Protein AF-A0A6J5CCG8-F1 (afdb_monomer_lite)

Sequence (103 aa):
MIWAFVLINAIGVLAMYRPGDFGENFLSFAAFMGGAMSATLVVFAIIFYRVTRKMMGFVRLAEAIFSTYGWSDVENINLRKTSREHRGSNMLSNYGRYYFRYR

Radius of gyration: 23.55 Å; chains: 1; bounding box: 48×28×56 Å

pLDDT: mean 84.37, std 8.48, range [60.47, 96.44]

Foldseek 3Di:
DVVVLVVVLVVCLVVPDDCPPDDNDSVRSSVVSVVVSVVVVVVVVVVVVVVVVVCVVVLVVQLVVVVVVVDPPSVPDQQLVQQVVVVPPPPDPCTSPPD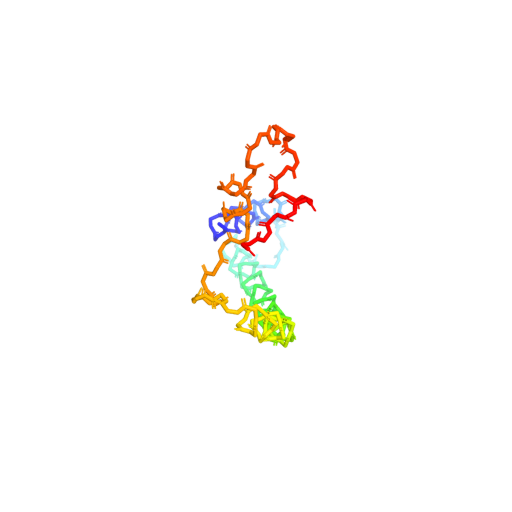TDDD

Structure (mmCIF, N/CA/C/O backbone):
data_AF-A0A6J5CCG8-F1
#
_entry.id   AF-A0A6J5CCG8-F1
#
loop_
_atom_site.group_PDB
_atom_site.id
_atom_site.type_symbol
_atom_site.label_atom_id
_atom_site.label_alt_id
_atom_site.label_comp_id
_atom_site.label_asym_id
_atom_site.label_entity_id
_atom_site.label_seq_id
_atom_site.pdbx_PDB_ins_code
_atom_site.Cartn_x
_atom_site.Cartn_y
_atom_site.Cartn_z
_atom_site.occupancy
_atom_site.B_iso_or_equiv
_atom_site.auth_seq_id
_atom_site.auth_comp_id
_atom_site.auth_asym_id
_atom_site.auth_atom_id
_atom_site.pdbx_PDB_model_num
ATOM 1 N N . MET A 1 1 ? -5.999 2.856 -8.224 1.00 71.50 1 MET A N 1
ATOM 2 C CA . MET A 1 1 ? -4.565 2.687 -7.887 1.00 71.50 1 MET A CA 1
ATOM 3 C C . MET A 1 1 ? -3.757 2.119 -9.049 1.00 71.50 1 MET A C 1
ATOM 5 O O . MET A 1 1 ? -2.834 2.794 -9.472 1.00 71.50 1 MET A O 1
ATOM 9 N N . ILE A 1 2 ? -4.121 0.959 -9.615 1.00 79.12 2 ILE A N 1
ATOM 10 C CA . ILE A 1 2 ? -3.387 0.349 -10.748 1.00 79.12 2 ILE A CA 1
ATOM 11 C C . ILE A 1 2 ? -3.299 1.297 -11.956 1.00 79.12 2 ILE A C 1
ATOM 13 O O . ILE A 1 2 ? -2.212 1.540 -12.460 1.00 79.12 2 ILE A O 1
ATOM 17 N N . TRP A 1 3 ? -4.406 1.935 -12.346 1.00 81.62 3 TRP A N 1
ATOM 18 C CA . TRP A 1 3 ? -4.413 2.920 -13.439 1.00 81.62 3 TRP A CA 1
ATOM 19 C C . TRP A 1 3 ? -3.491 4.123 -13.208 1.00 81.62 3 TRP A C 1
ATOM 21 O O . TRP A 1 3 ? -2.837 4.583 -14.136 1.00 81.62 3 TRP A O 1
ATOM 31 N N . ALA A 1 4 ? -3.392 4.601 -11.963 1.00 84.50 4 ALA A N 1
ATOM 32 C CA . ALA A 1 4 ? -2.484 5.691 -11.613 1.00 84.50 4 ALA A CA 1
ATOM 33 C C . ALA A 1 4 ? -1.019 5.247 -11.713 1.00 84.50 4 ALA A C 1
ATOM 35 O O . ALA A 1 4 ? -0.187 5.993 -12.214 1.00 84.50 4 ALA A O 1
ATOM 36 N N . PHE A 1 5 ? -0.715 4.014 -11.294 1.00 83.25 5 PHE A N 1
ATOM 37 C CA . PHE A 1 5 ? 0.614 3.437 -11.462 1.00 83.25 5 PHE A CA 1
ATOM 38 C C . PHE A 1 5 ? 1.000 3.335 -12.940 1.00 83.25 5 PHE A C 1
ATOM 40 O O . PHE A 1 5 ? 2.083 3.784 -13.298 1.00 83.25 5 PHE A O 1
ATOM 47 N N . VAL A 1 6 ? 0.112 2.817 -13.798 1.00 84.88 6 VAL A N 1
ATOM 48 C CA . VAL A 1 6 ? 0.363 2.710 -15.247 1.00 84.88 6 VAL A CA 1
ATOM 49 C C . VAL A 1 6 ? 0.581 4.087 -15.875 1.00 84.88 6 VAL A C 1
ATOM 51 O O . VAL A 1 6 ? 1.521 4.256 -16.645 1.00 84.88 6 VAL A O 1
ATOM 54 N N . LEU A 1 7 ? -0.230 5.085 -15.509 1.00 89.50 7 LEU A N 1
ATOM 55 C CA . LEU A 1 7 ? -0.067 6.460 -15.988 1.00 89.50 7 LEU A CA 1
ATOM 56 C C . LEU A 1 7 ? 1.274 7.070 -15.570 1.00 89.50 7 LEU A C 1
ATOM 58 O O . LEU A 1 7 ? 1.970 7.629 -16.410 1.00 89.50 7 LEU A O 1
ATOM 62 N N . ILE A 1 8 ? 1.661 6.935 -14.299 1.00 87.44 8 ILE A N 1
ATOM 63 C CA . ILE A 1 8 ? 2.955 7.431 -13.804 1.00 87.44 8 ILE A CA 1
ATOM 64 C C . ILE A 1 8 ? 4.110 6.731 -14.526 1.00 87.44 8 ILE A C 1
ATOM 66 O O . ILE A 1 8 ? 5.083 7.384 -14.890 1.00 87.44 8 ILE A O 1
ATOM 70 N N . ASN A 1 9 ? 3.987 5.426 -14.773 1.00 85.31 9 ASN A N 1
ATOM 71 C CA . ASN A 1 9 ? 4.958 4.646 -15.539 1.00 85.31 9 ASN A CA 1
ATOM 72 C C . ASN A 1 9 ? 5.104 5.182 -16.966 1.00 85.31 9 ASN A C 1
ATOM 74 O O . ASN A 1 9 ? 6.208 5.490 -17.401 1.00 85.31 9 ASN A O 1
ATOM 78 N N . ALA A 1 10 ? 3.982 5.364 -17.665 1.00 87.00 10 ALA A N 1
ATOM 79 C CA . ALA A 1 10 ? 3.960 5.871 -19.031 1.00 87.00 10 ALA A CA 1
ATOM 80 C C . ALA A 1 10 ? 4.559 7.282 -19.125 1.00 87.00 10 ALA A C 1
ATOM 82 O O . ALA A 1 10 ? 5.380 7.544 -20.000 1.00 87.00 10 ALA A O 1
ATOM 83 N N . ILE A 1 11 ? 4.209 8.171 -18.189 1.00 90.12 11 ILE A N 1
ATOM 84 C CA . ILE A 1 11 ? 4.787 9.519 -18.104 1.00 90.12 11 ILE A CA 1
ATOM 85 C C . ILE A 1 11 ? 6.291 9.441 -17.828 1.00 90.12 11 ILE A C 1
ATOM 87 O O . ILE A 1 11 ? 7.061 10.136 -18.483 1.00 90.12 11 ILE A O 1
ATOM 91 N N . GLY A 1 12 ? 6.721 8.588 -16.895 1.00 85.88 12 GLY A N 1
ATOM 92 C CA . GLY A 1 12 ? 8.132 8.398 -16.564 1.00 85.88 12 GLY A CA 1
ATOM 93 C C . GLY A 1 12 ? 8.953 7.910 -17.758 1.00 85.88 12 GLY A C 1
ATOM 94 O O . GLY A 1 12 ? 10.006 8.472 -18.044 1.00 85.88 12 GLY A O 1
ATOM 95 N N . VAL A 1 13 ? 8.438 6.928 -18.502 1.00 87.19 13 VAL A N 1
ATOM 96 C CA . VAL A 1 13 ? 9.070 6.412 -19.726 1.00 87.19 13 VAL A CA 1
ATOM 97 C C . VAL A 1 13 ? 9.175 7.504 -20.792 1.00 87.19 13 VAL A C 1
ATOM 99 O O . VAL A 1 13 ? 10.244 7.690 -21.365 1.00 87.19 13 VAL A O 1
ATOM 102 N N . LEU A 1 14 ? 8.105 8.267 -21.032 1.00 86.19 14 LEU A N 1
ATOM 103 C CA . LEU A 1 14 ? 8.117 9.350 -22.021 1.00 86.19 14 LEU A CA 1
ATOM 104 C C . LEU A 1 14 ? 9.048 10.505 -21.625 1.00 86.19 14 LEU A C 1
ATOM 106 O O . LEU A 1 14 ? 9.718 11.067 -22.485 1.00 86.19 14 LEU A O 1
ATOM 110 N N . ALA A 1 15 ? 9.107 10.855 -20.338 1.00 85.81 15 ALA A N 1
ATOM 111 C CA . ALA A 1 15 ? 9.932 11.953 -19.839 1.00 85.81 15 ALA A CA 1
ATOM 112 C C . ALA A 1 15 ? 11.431 11.616 -19.794 1.00 85.81 15 ALA A C 1
ATOM 114 O O . ALA A 1 15 ? 12.264 12.516 -19.892 1.00 85.81 15 ALA A O 1
ATOM 115 N N . MET A 1 16 ? 11.778 10.340 -19.606 1.00 82.12 16 MET A N 1
ATOM 116 C CA . MET A 1 16 ? 13.167 9.897 -19.460 1.00 82.12 16 MET A CA 1
ATOM 117 C C . MET A 1 16 ? 13.791 9.377 -20.753 1.00 82.12 16 MET A C 1
ATOM 119 O O . MET A 1 16 ? 15.010 9.277 -20.801 1.00 82.12 16 MET A O 1
ATOM 123 N N . TYR A 1 17 ? 13.001 9.067 -21.785 1.00 82.31 17 TYR A N 1
ATOM 124 C CA . TYR A 1 17 ? 13.528 8.545 -23.043 1.00 82.31 17 TYR A CA 1
ATOM 125 C C . TYR A 1 17 ? 14.454 9.556 -23.734 1.00 82.31 17 TYR A C 1
ATOM 127 O O . TYR A 1 17 ? 14.004 10.618 -24.178 1.00 82.31 17 TYR A O 1
ATOM 135 N N . ARG A 1 18 ? 15.739 9.211 -23.879 1.00 78.50 18 ARG A N 1
ATOM 136 C CA . ARG A 1 18 ? 16.680 9.933 -24.742 1.00 78.50 18 ARG A CA 1
ATOM 137 C C . ARG A 1 18 ? 17.206 9.036 -25.868 1.00 78.50 18 ARG A C 1
ATOM 139 O O . ARG A 1 18 ? 17.434 7.846 -25.648 1.00 78.50 18 ARG A O 1
ATOM 146 N N . PRO A 1 19 ? 17.433 9.579 -27.081 1.00 67.75 19 PRO A N 1
ATOM 147 C CA . PRO A 1 19 ? 18.060 8.819 -28.159 1.00 67.75 19 PRO A CA 1
ATOM 148 C C . PRO A 1 19 ? 19.473 8.386 -27.734 1.00 67.75 19 PRO A C 1
ATOM 150 O O . PRO A 1 19 ? 20.309 9.243 -27.451 1.00 67.75 19 PRO A O 1
ATOM 153 N N . GLY A 1 20 ? 19.724 7.074 -27.669 1.00 67.75 20 GLY A N 1
ATOM 154 C CA . GLY A 1 20 ? 20.995 6.492 -27.208 1.00 67.75 20 GLY A CA 1
ATOM 155 C C . GLY A 1 20 ? 20.995 5.920 -25.780 1.00 67.75 20 GLY A C 1
ATOM 156 O O . GLY A 1 20 ? 22.048 5.483 -25.323 1.00 67.75 20 GLY A O 1
ATOM 157 N N . ASP A 1 21 ? 19.853 5.913 -25.081 1.00 71.25 21 ASP A N 1
ATOM 158 C CA . ASP A 1 21 ? 19.686 5.248 -23.775 1.00 71.25 21 ASP A CA 1
ATOM 159 C C . ASP A 1 21 ? 19.671 3.703 -23.872 1.00 71.25 21 ASP A C 1
ATOM 161 O O . ASP A 1 21 ? 19.894 3.127 -24.935 1.00 71.25 21 ASP A O 1
ATOM 165 N N . PHE A 1 22 ? 19.427 3.014 -22.744 1.00 63.09 22 PHE A N 1
ATOM 166 C CA . PHE A 1 22 ? 19.334 1.550 -22.611 1.00 63.09 22 PHE A CA 1
ATOM 167 C C . PHE A 1 22 ? 18.339 0.903 -23.605 1.00 63.09 22 PHE A C 1
ATOM 169 O O . PHE A 1 22 ? 17.189 0.610 -23.269 1.00 63.09 22 PHE A O 1
ATOM 176 N N . GLY A 1 23 ? 18.804 0.646 -24.829 1.00 60.47 23 GLY A N 1
ATOM 177 C CA . GLY A 1 23 ? 18.079 -0.024 -25.906 1.00 60.47 23 GLY A CA 1
ATOM 178 C C . GLY A 1 23 ? 18.140 0.755 -27.221 1.00 60.47 23 GLY A C 1
ATOM 179 O O . GLY A 1 23 ? 17.955 1.964 -27.249 1.00 60.47 23 GLY A O 1
ATOM 180 N N . GLU A 1 24 ? 18.331 0.048 -28.336 1.00 71.12 24 GLU A N 1
ATOM 181 C CA . GLU A 1 24 ? 18.368 0.664 -29.675 1.00 71.12 24 GLU A CA 1
ATOM 182 C C . GLU A 1 24 ? 17.032 1.315 -30.080 1.00 71.12 24 GLU A C 1
ATOM 184 O O . GLU A 1 24 ? 16.999 2.168 -30.960 1.00 71.12 24 GLU A O 1
ATOM 189 N N . ASN A 1 25 ? 15.927 0.929 -29.428 1.00 81.25 25 ASN A N 1
ATOM 190 C CA . ASN A 1 25 ? 14.572 1.372 -29.743 1.00 81.25 25 ASN A CA 1
ATOM 191 C C . ASN A 1 25 ? 13.766 1.687 -28.473 1.00 81.25 25 ASN A C 1
ATOM 193 O O . ASN A 1 25 ? 13.914 1.021 -27.444 1.00 81.25 25 ASN A O 1
ATOM 197 N N . PHE A 1 26 ? 12.821 2.629 -28.584 1.00 82.94 26 PHE A N 1
ATOM 198 C CA . PHE A 1 26 ? 11.894 3.037 -27.514 1.00 82.94 26 PHE A CA 1
ATOM 199 C C . PHE A 1 26 ? 11.208 1.860 -26.806 1.00 82.94 26 PHE A C 1
ATOM 201 O O . PHE A 1 26 ? 11.035 1.873 -25.591 1.00 82.94 26 PHE A O 1
ATOM 208 N N . LEU A 1 27 ? 10.836 0.822 -27.559 1.00 84.94 27 LEU A N 1
ATOM 209 C CA . LEU A 1 27 ? 10.108 -0.327 -27.024 1.00 84.94 27 LEU A CA 1
ATOM 210 C C . LEU A 1 27 ? 10.955 -1.148 -26.038 1.00 84.94 27 LEU A C 1
ATOM 212 O O . LEU A 1 27 ? 10.438 -1.593 -25.016 1.00 84.94 27 LEU A O 1
ATOM 216 N N . SER A 1 28 ? 12.260 -1.283 -26.294 1.00 84.56 28 SER A N 1
ATOM 217 C CA . SER A 1 28 ? 13.199 -1.957 -25.387 1.00 84.56 28 SER A CA 1
ATOM 218 C C . SER A 1 28 ? 13.398 -1.160 -24.097 1.00 84.56 28 SER A C 1
ATOM 220 O O . SER A 1 28 ? 13.362 -1.730 -23.006 1.00 84.56 28 SER A O 1
ATOM 222 N N . PHE A 1 29 ? 13.516 0.166 -24.213 1.00 85.00 29 PHE A N 1
ATOM 223 C CA . PHE A 1 29 ? 13.601 1.069 -23.065 1.00 85.00 29 PHE A CA 1
ATOM 224 C C . PHE A 1 29 ? 12.326 1.021 -22.205 1.00 85.00 29 PHE A C 1
ATOM 226 O O . PHE A 1 29 ? 12.390 0.852 -20.985 1.00 85.00 29 PHE A O 1
ATOM 233 N N . ALA A 1 30 ? 11.153 1.088 -22.841 1.00 87.12 30 ALA A N 1
ATOM 234 C CA . ALA A 1 30 ? 9.861 0.996 -22.167 1.00 87.12 30 ALA A CA 1
ATOM 235 C C . ALA A 1 30 ? 9.670 -0.357 -21.460 1.00 87.12 30 ALA A C 1
ATOM 237 O O . ALA A 1 30 ? 9.185 -0.395 -20.329 1.00 87.12 30 ALA A O 1
ATOM 238 N N . ALA A 1 31 ? 10.084 -1.462 -22.090 1.00 87.69 31 ALA A N 1
ATOM 239 C CA . ALA A 1 31 ? 10.013 -2.794 -21.494 1.00 87.69 31 ALA A CA 1
ATOM 240 C C . ALA A 1 31 ? 10.909 -2.917 -20.251 1.00 87.69 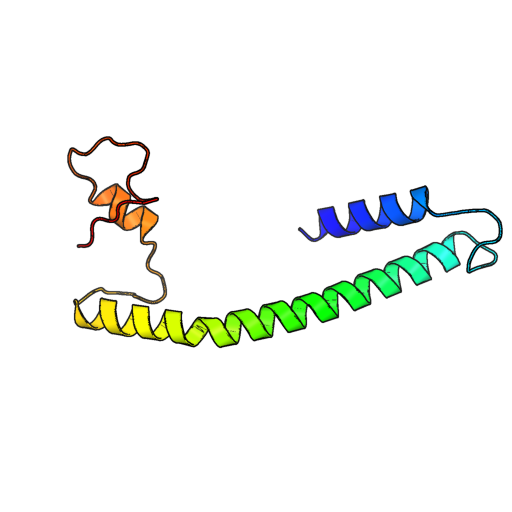31 ALA A C 1
ATOM 242 O O . ALA A 1 31 ? 10.470 -3.442 -19.225 1.00 87.69 31 ALA A O 1
ATOM 243 N N . PHE A 1 32 ? 12.134 -2.387 -20.312 1.00 87.00 32 PHE A N 1
ATOM 244 C CA . PHE A 1 32 ? 13.054 -2.374 -19.175 1.00 87.00 32 PHE A CA 1
ATOM 245 C C . PHE A 1 32 ? 12.492 -1.573 -17.993 1.00 87.00 32 PHE A C 1
ATOM 247 O O . PHE A 1 32 ? 12.408 -2.086 -16.875 1.00 87.00 32 PHE A O 1
ATOM 254 N N . MET A 1 33 ? 12.038 -0.345 -18.247 1.00 86.75 33 MET A N 1
ATOM 255 C CA . MET A 1 33 ? 11.450 0.531 -17.228 1.00 86.75 33 MET A CA 1
ATOM 256 C C . MET A 1 33 ? 10.181 -0.071 -16.616 1.00 86.75 33 MET A C 1
ATOM 258 O O . MET A 1 33 ? 10.036 -0.117 -15.390 1.00 86.75 33 MET A O 1
ATOM 262 N N . GLY A 1 34 ? 9.295 -0.610 -17.457 1.00 88.31 34 GLY A N 1
ATOM 263 C CA . GLY A 1 34 ? 8.093 -1.310 -17.016 1.00 88.31 34 GLY A CA 1
ATOM 264 C C . GLY A 1 34 ? 8.422 -2.516 -16.133 1.00 88.31 34 GLY A C 1
ATOM 265 O O . GLY A 1 34 ? 7.795 -2.703 -15.085 1.00 88.31 34 GLY A O 1
ATOM 266 N N . GLY A 1 35 ? 9.448 -3.291 -16.496 1.00 89.94 35 GLY A N 1
ATOM 267 C CA . GLY A 1 35 ? 9.956 -4.408 -15.699 1.00 89.94 35 GLY A CA 1
ATOM 268 C C . GLY A 1 35 ? 10.503 -3.966 -14.340 1.00 89.94 35 GLY A C 1
ATOM 269 O O . GLY A 1 35 ? 10.083 -4.492 -13.306 1.00 89.94 35 GLY A O 1
ATOM 270 N N . ALA A 1 36 ? 11.372 -2.954 -14.315 1.00 88.56 36 ALA A N 1
ATOM 271 C CA . ALA A 1 36 ? 11.967 -2.423 -13.087 1.00 88.56 36 ALA A CA 1
ATOM 272 C C . ALA A 1 36 ? 10.909 -1.873 -12.111 1.00 88.56 36 ALA A C 1
ATOM 274 O O . ALA A 1 36 ? 10.925 -2.156 -10.907 1.00 88.56 36 ALA A O 1
ATOM 275 N N . MET A 1 37 ? 9.931 -1.127 -12.626 1.00 86.44 37 MET A N 1
ATOM 276 C CA . MET A 1 37 ? 8.845 -0.585 -11.809 1.00 86.44 37 MET A CA 1
ATOM 277 C C . MET A 1 37 ? 7.879 -1.680 -11.334 1.00 86.44 37 MET A C 1
ATOM 279 O O . MET A 1 37 ? 7.395 -1.617 -10.203 1.00 86.44 37 MET A O 1
ATOM 283 N N . SER A 1 38 ? 7.640 -2.718 -12.140 1.00 88.62 38 SER A N 1
ATOM 284 C CA . SER A 1 38 ? 6.849 -3.884 -11.719 1.00 88.62 38 SER A CA 1
ATOM 285 C C . SER A 1 38 ? 7.542 -4.663 -10.600 1.00 88.62 38 SER A C 1
ATOM 287 O O . SER A 1 38 ? 6.903 -5.006 -9.606 1.00 88.62 38 SER A O 1
ATOM 289 N N . ALA A 1 39 ? 8.858 -4.871 -10.692 1.00 91.44 39 ALA A N 1
ATOM 290 C CA . ALA A 1 39 ? 9.640 -5.484 -9.618 1.00 91.44 39 ALA A CA 1
ATOM 291 C C . ALA A 1 39 ? 9.533 -4.676 -8.312 1.00 91.44 39 ALA A C 1
ATOM 293 O O . ALA A 1 39 ? 9.334 -5.236 -7.234 1.00 91.44 39 ALA A O 1
ATOM 294 N N . THR A 1 40 ? 9.567 -3.348 -8.418 1.00 89.06 40 THR A N 1
ATOM 295 C CA . THR A 1 40 ? 9.401 -2.440 -7.276 1.00 89.06 40 THR A CA 1
ATOM 296 C C . THR A 1 40 ? 8.020 -2.582 -6.624 1.00 89.06 40 THR A C 1
ATOM 298 O O . THR A 1 40 ? 7.922 -2.626 -5.396 1.00 89.06 40 THR A O 1
ATOM 301 N N . LEU A 1 41 ? 6.947 -2.731 -7.412 1.00 90.50 41 LEU A N 1
ATOM 302 C CA . LEU A 1 41 ? 5.612 -3.014 -6.872 1.00 90.50 41 LEU A CA 1
ATOM 303 C C . LEU A 1 41 ? 5.564 -4.321 -6.086 1.00 90.50 41 LEU A C 1
ATOM 305 O O . LEU A 1 41 ? 4.940 -4.359 -5.027 1.00 90.50 41 LEU A O 1
ATOM 309 N N . VAL A 1 42 ? 6.219 -5.376 -6.575 1.00 93.25 42 VAL A N 1
ATOM 310 C CA . VAL A 1 42 ? 6.272 -6.665 -5.872 1.00 93.25 42 VAL A CA 1
ATOM 311 C C . VAL A 1 42 ? 6.968 -6.504 -4.522 1.00 93.25 42 VAL A C 1
ATOM 313 O O . VAL A 1 42 ? 6.452 -6.968 -3.504 1.00 93.25 42 VAL A O 1
ATOM 316 N N . VAL A 1 43 ? 8.092 -5.783 -4.479 1.00 94.69 43 VAL A N 1
ATOM 317 C CA . VAL A 1 43 ? 8.806 -5.493 -3.227 1.00 94.69 43 VAL A CA 1
ATOM 318 C C . VAL A 1 43 ? 7.909 -4.731 -2.251 1.00 94.69 43 VAL A C 1
ATOM 320 O O . VAL A 1 43 ? 7.771 -5.143 -1.096 1.00 94.69 43 VAL A O 1
ATOM 323 N N . PHE A 1 44 ? 7.242 -3.666 -2.702 1.00 92.19 44 PHE A N 1
ATOM 324 C CA . PHE A 1 44 ? 6.318 -2.923 -1.848 1.00 92.19 44 PHE A CA 1
ATOM 325 C C . PHE A 1 44 ? 5.147 -3.783 -1.378 1.00 92.19 44 PHE A C 1
ATOM 327 O O . PHE A 1 44 ? 4.820 -3.741 -0.195 1.00 92.19 44 PHE A O 1
ATOM 334 N N . ALA A 1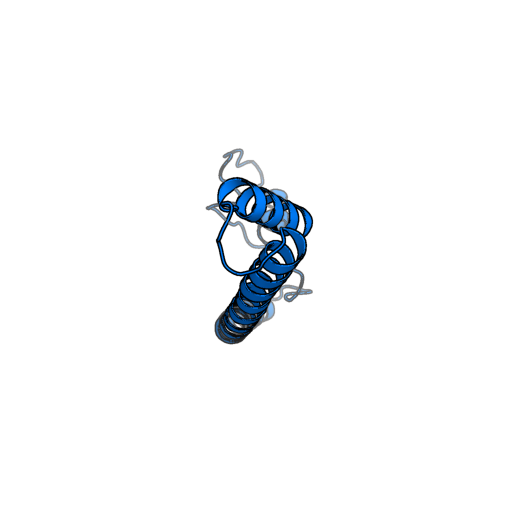 45 ? 4.554 -4.604 -2.245 1.00 92.81 45 ALA A N 1
ATOM 335 C CA . ALA A 1 45 ? 3.472 -5.509 -1.871 1.00 92.81 45 ALA A CA 1
ATOM 336 C C . ALA A 1 45 ? 3.905 -6.479 -0.759 1.00 92.81 45 ALA A C 1
ATOM 338 O O . ALA A 1 45 ? 3.170 -6.668 0.212 1.00 92.81 45 ALA A O 1
ATOM 339 N N . ILE A 1 46 ? 5.122 -7.029 -0.843 1.00 96.44 46 ILE A N 1
ATOM 340 C CA . ILE A 1 46 ? 5.691 -7.896 0.199 1.00 96.44 46 ILE A CA 1
ATOM 341 C C . ILE A 1 46 ? 5.869 -7.129 1.513 1.00 96.44 46 ILE A C 1
ATOM 343 O O . ILE A 1 46 ? 5.510 -7.641 2.578 1.00 96.44 46 ILE A O 1
ATOM 347 N N . ILE A 1 47 ? 6.411 -5.910 1.462 1.00 95.88 47 ILE A N 1
ATOM 348 C CA . ILE A 1 47 ? 6.603 -5.070 2.653 1.00 95.88 47 ILE A CA 1
ATOM 349 C C . ILE A 1 47 ? 5.253 -4.751 3.298 1.00 95.88 47 ILE A C 1
ATOM 351 O O . ILE A 1 47 ? 5.083 -4.997 4.492 1.00 95.88 47 ILE A O 1
ATOM 355 N N . PHE A 1 48 ? 4.283 -4.270 2.517 1.00 95.06 48 PHE A N 1
ATOM 356 C CA . PHE A 1 48 ? 2.933 -3.970 2.991 1.00 95.06 48 PHE A CA 1
ATOM 357 C C . PHE A 1 48 ? 2.281 -5.198 3.617 1.00 95.06 48 PHE A C 1
ATOM 359 O O . PHE A 1 48 ? 1.810 -5.116 4.748 1.00 95.06 48 PHE A O 1
ATOM 366 N N . TYR A 1 49 ? 2.337 -6.355 2.951 1.00 95.50 49 TYR A N 1
ATOM 367 C CA . TYR A 1 49 ? 1.803 -7.600 3.494 1.00 95.50 49 TYR A CA 1
ATOM 368 C C . TYR A 1 49 ? 2.426 -7.939 4.854 1.00 95.50 49 TYR A C 1
ATOM 370 O O . TYR A 1 49 ? 1.713 -8.211 5.821 1.00 95.50 49 TYR A O 1
ATOM 378 N N . ARG A 1 50 ? 3.757 -7.858 4.973 1.00 96.19 50 ARG A N 1
ATOM 379 C CA . ARG A 1 50 ? 4.458 -8.110 6.242 1.00 96.19 50 ARG A CA 1
ATOM 380 C C . ARG A 1 50 ? 4.050 -7.124 7.334 1.00 96.19 50 ARG A C 1
ATOM 382 O O . ARG A 1 50 ? 3.834 -7.544 8.470 1.00 96.19 50 ARG A O 1
ATOM 389 N N . VAL A 1 51 ? 3.937 -5.837 7.012 1.00 95.81 51 VAL A N 1
ATOM 390 C CA . VAL A 1 51 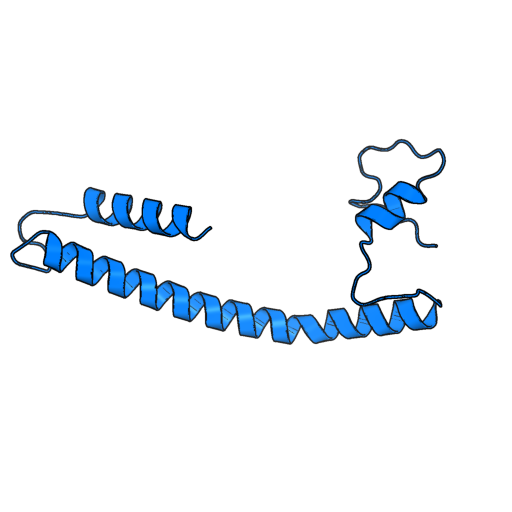? 3.515 -4.802 7.965 1.00 95.81 51 VAL A CA 1
ATOM 391 C C . VAL A 1 51 ? 2.079 -5.049 8.423 1.00 95.81 51 VAL A C 1
ATOM 393 O O . VAL A 1 51 ? 1.837 -5.097 9.627 1.00 95.81 51 VAL A O 1
ATOM 396 N N . THR A 1 52 ? 1.145 -5.312 7.508 1.00 94.06 52 THR A N 1
ATOM 397 C CA . THR A 1 52 ? -0.248 -5.639 7.848 1.00 94.06 52 THR A CA 1
ATOM 398 C C . THR A 1 52 ? -0.330 -6.865 8.755 1.00 94.06 52 THR A C 1
ATOM 400 O O . THR A 1 52 ? -1.052 -6.847 9.750 1.00 94.06 52 THR A O 1
ATOM 403 N N . ARG A 1 53 ? 0.462 -7.914 8.488 1.00 94.56 53 ARG A N 1
ATOM 404 C CA . ARG A 1 53 ? 0.523 -9.105 9.353 1.00 94.56 53 ARG A CA 1
ATOM 405 C C . ARG A 1 53 ? 1.042 -8.791 10.755 1.00 94.56 53 ARG A C 1
ATOM 407 O O . ARG A 1 53 ? 0.507 -9.342 11.712 1.00 94.56 53 ARG A O 1
ATOM 414 N N . LYS A 1 54 ? 2.034 -7.905 10.894 1.00 93.75 54 LYS A N 1
ATOM 415 C CA . LYS A 1 54 ? 2.513 -7.443 12.210 1.00 93.75 54 LYS A CA 1
ATOM 416 C C . LYS A 1 54 ? 1.443 -6.646 12.958 1.00 93.75 54 LYS A C 1
ATOM 418 O O . LYS A 1 54 ? 1.271 -6.842 14.156 1.00 93.75 54 LYS A O 1
ATOM 423 N N . MET A 1 55 ? 0.696 -5.797 12.254 1.00 93.69 55 MET A N 1
ATOM 424 C CA . MET A 1 55 ? -0.366 -4.981 12.855 1.00 93.69 55 MET A CA 1
ATOM 425 C C . MET A 1 55 ? -1.598 -5.798 13.266 1.00 93.69 55 MET A C 1
ATOM 427 O O . MET A 1 55 ? -2.344 -5.375 14.144 1.00 93.69 55 MET A O 1
ATOM 431 N N . MET A 1 56 ? -1.777 -6.999 12.709 1.00 93.56 56 MET A N 1
ATOM 432 C CA . MET A 1 56 ? -2.894 -7.887 13.044 1.00 93.56 56 MET A CA 1
ATOM 433 C C . MET A 1 56 ? -2.933 -8.291 14.527 1.00 93.56 56 MET A C 1
ATOM 435 O O . MET A 1 56 ? -3.999 -8.596 15.050 1.00 93.56 56 MET A O 1
ATOM 439 N N . GLY A 1 57 ? -1.794 -8.267 15.230 1.00 92.50 57 GLY A N 1
ATOM 440 C CA . GLY A 1 57 ? -1.770 -8.474 16.682 1.00 92.50 57 GLY A CA 1
ATOM 441 C C . GLY A 1 57 ? -2.578 -7.412 17.438 1.00 92.50 57 GLY A C 1
ATOM 442 O O . GLY A 1 57 ? -3.352 -7.751 18.329 1.00 92.50 57 GLY A O 1
ATOM 443 N N . PHE A 1 58 ? -2.465 -6.143 17.034 1.00 93.06 58 PHE A N 1
ATOM 444 C CA . PHE A 1 58 ? -3.254 -5.052 17.614 1.00 93.06 58 PHE A CA 1
ATOM 445 C C . PHE A 1 58 ? -4.735 -5.164 17.258 1.00 93.06 58 PHE A C 1
ATOM 447 O O . PHE A 1 58 ? -5.579 -4.888 18.105 1.00 93.06 58 PHE A O 1
ATOM 454 N N . VAL A 1 59 ? -5.044 -5.603 16.033 1.00 92.12 59 VAL A N 1
ATOM 455 C CA . VAL A 1 59 ? -6.426 -5.844 15.590 1.00 92.12 59 VAL A CA 1
ATOM 456 C C . VAL A 1 59 ? -7.089 -6.896 16.478 1.00 92.12 59 VAL A C 1
ATOM 458 O O . VAL A 1 59 ? -8.110 -6.611 17.091 1.00 92.12 59 VAL A O 1
ATOM 461 N N . ARG A 1 60 ? -6.443 -8.053 16.665 1.00 92.94 60 ARG A N 1
ATOM 462 C CA . ARG A 1 60 ? -6.962 -9.133 17.521 1.00 92.94 60 ARG A CA 1
ATOM 463 C C . ARG A 1 60 ? -7.101 -8.727 18.985 1.00 92.94 60 ARG A C 1
ATOM 465 O O . ARG A 1 60 ? -8.035 -9.152 19.654 1.00 92.94 60 ARG A O 1
ATOM 472 N N . LEU A 1 61 ? -6.178 -7.910 19.497 1.00 94.19 61 LEU A N 1
ATOM 473 C CA . LEU A 1 61 ? -6.289 -7.370 20.853 1.00 94.19 61 LEU A CA 1
ATOM 474 C C . LEU A 1 61 ? -7.512 -6.453 20.983 1.00 94.19 61 LEU A C 1
ATOM 476 O O . LEU A 1 61 ? -8.267 -6.576 21.944 1.00 94.19 61 LEU A O 1
ATOM 480 N N . ALA A 1 62 ? -7.726 -5.558 20.018 1.00 91.38 62 ALA A N 1
ATOM 481 C CA . ALA A 1 62 ? -8.907 -4.703 19.997 1.00 91.38 62 ALA A CA 1
ATOM 482 C C . ALA A 1 62 ? -10.195 -5.536 19.891 1.00 91.38 62 ALA A C 1
ATOM 484 O O . ALA A 1 62 ? -11.148 -5.275 20.624 1.00 91.38 62 ALA A O 1
ATOM 485 N N . GLU A 1 63 ? -10.199 -6.573 19.050 1.00 92.38 63 GLU A N 1
ATOM 486 C CA . GLU A 1 63 ? -11.323 -7.500 18.917 1.00 92.38 63 GLU A CA 1
ATOM 487 C C . GLU A 1 63 ? -11.642 -8.208 20.241 1.00 92.38 63 GLU A C 1
ATOM 489 O O . GLU A 1 63 ? -12.793 -8.224 20.682 1.00 92.38 63 GLU A O 1
ATOM 494 N N . ALA A 1 64 ? -10.618 -8.715 20.934 1.00 93.25 64 ALA A N 1
ATOM 495 C CA . ALA A 1 64 ? -10.769 -9.344 22.243 1.00 93.25 64 ALA A CA 1
ATOM 496 C C . ALA A 1 64 ? -11.367 -8.375 23.276 1.00 93.25 64 ALA A C 1
ATOM 498 O O . ALA A 1 64 ? -12.305 -8.737 23.990 1.00 93.25 64 ALA A O 1
ATOM 499 N N . ILE A 1 65 ? -10.893 -7.126 23.315 1.00 91.69 65 ILE A N 1
ATOM 500 C CA . ILE A 1 65 ? -11.427 -6.090 24.207 1.00 91.69 65 ILE A CA 1
ATOM 501 C C . ILE A 1 65 ? -12.911 -5.845 23.909 1.00 91.69 65 ILE A C 1
ATOM 503 O O . ILE A 1 65 ? -13.745 -6.005 24.797 1.00 91.69 65 ILE A O 1
ATOM 507 N N . PHE A 1 66 ? -13.273 -5.514 22.668 1.00 90.31 66 PHE A N 1
ATOM 508 C CA . PHE A 1 66 ? -14.665 -5.220 22.307 1.00 90.31 66 PHE A CA 1
ATOM 509 C C . PHE A 1 66 ? -15.601 -6.421 22.508 1.00 90.31 66 PHE A C 1
ATOM 511 O O . PHE A 1 66 ? -16.726 -6.239 22.975 1.00 90.31 66 PHE A O 1
ATOM 518 N N . SER A 1 67 ? -15.138 -7.644 22.229 1.00 90.75 67 SER A N 1
ATOM 519 C CA . SER A 1 67 ? -15.917 -8.863 22.490 1.00 90.75 67 SER A CA 1
ATOM 520 C C . SER A 1 67 ? -16.189 -9.063 23.985 1.00 90.75 67 SER A C 1
ATOM 522 O O . SER A 1 67 ? -17.303 -9.419 24.364 1.00 90.75 67 SER A O 1
ATOM 524 N N . THR A 1 68 ? -15.220 -8.731 24.848 1.00 91.75 68 THR A N 1
ATOM 525 C CA . THR A 1 68 ? -15.376 -8.781 26.312 1.00 91.75 68 THR A CA 1
ATOM 526 C C . THR A 1 68 ? -16.413 -7.764 26.798 1.00 91.75 68 THR A C 1
ATOM 528 O O . THR A 1 68 ? -17.153 -8.036 27.739 1.00 91.75 68 THR A O 1
ATOM 531 N N . TYR A 1 69 ? -16.534 -6.619 26.119 1.00 88.81 69 TYR A N 1
ATOM 532 C CA . TYR A 1 69 ? -17.591 -5.626 26.350 1.00 88.81 69 TYR A CA 1
ATOM 533 C C . TYR A 1 69 ? -18.943 -5.986 25.697 1.00 88.81 69 TYR A C 1
ATOM 535 O O . TYR A 1 69 ? -19.860 -5.167 25.702 1.00 88.81 69 TYR A O 1
ATOM 543 N N . GLY A 1 70 ? -19.095 -7.189 25.133 1.00 87.50 70 GLY A N 1
ATOM 544 C CA . GLY A 1 70 ? -20.369 -7.690 24.607 1.00 87.50 70 GLY A CA 1
ATOM 545 C C . GLY A 1 70 ? -20.745 -7.176 23.214 1.00 87.50 70 GLY A C 1
ATOM 546 O O . GLY A 1 70 ? -21.913 -7.244 22.825 1.00 87.50 70 GLY A O 1
ATOM 547 N N . TRP A 1 71 ? -19.789 -6.650 22.447 1.00 87.56 71 TRP A N 1
ATOM 548 C CA . TRP A 1 71 ? -20.046 -6.243 21.067 1.00 87.56 71 TRP A CA 1
ATOM 549 C C . TRP A 1 71 ? -20.195 -7.471 20.161 1.00 87.56 71 TRP A C 1
ATOM 551 O O . TRP A 1 71 ? -19.407 -8.411 20.233 1.00 87.56 71 TRP A O 1
ATOM 561 N N . SER A 1 72 ? -21.206 -7.452 19.290 1.00 85.50 72 SER A N 1
ATOM 562 C CA . SER A 1 72 ? -21.394 -8.464 18.244 1.00 85.50 72 SER A CA 1
ATOM 563 C C . SER A 1 72 ? -20.621 -8.081 16.984 1.00 85.50 72 SER A C 1
ATOM 565 O O . SER A 1 72 ? -20.481 -6.897 16.687 1.00 85.50 72 SER A O 1
ATOM 567 N N . ASP A 1 73 ? -20.148 -9.090 16.248 1.00 89.19 73 ASP A N 1
ATOM 568 C CA . ASP A 1 73 ? -19.488 -8.932 14.942 1.00 89.19 73 ASP A CA 1
ATOM 569 C C . ASP A 1 73 ? -18.273 -7.979 14.964 1.00 89.19 73 ASP A C 1
ATOM 571 O O . ASP A 1 73 ? -18.178 -6.998 14.225 1.00 89.19 73 ASP A O 1
ATOM 575 N N . VAL A 1 74 ? -17.335 -8.263 15.875 1.00 89.06 74 VAL A N 1
ATOM 576 C CA . VAL A 1 74 ? -16.190 -7.387 16.173 1.00 89.06 74 VAL A CA 1
ATOM 577 C C . VAL A 1 74 ? -15.161 -7.311 15.025 1.00 89.06 74 VAL A C 1
ATOM 579 O O . VAL A 1 74 ? -14.382 -6.367 14.932 1.00 89.06 74 VAL A O 1
ATOM 582 N N . GLU A 1 75 ? -15.189 -8.262 14.099 1.00 87.56 75 GLU A N 1
ATOM 583 C CA . GLU A 1 75 ? -14.299 -8.268 12.933 1.00 87.56 75 GLU A CA 1
ATOM 584 C C . GLU A 1 75 ? -14.761 -7.275 11.846 1.00 87.56 75 GLU A C 1
ATOM 586 O O . GLU A 1 75 ? -13.949 -6.766 11.073 1.00 87.56 75 GLU A O 1
ATOM 591 N N . ASN A 1 76 ? -16.062 -6.946 11.801 1.00 88.81 76 ASN A N 1
ATOM 592 C CA . ASN A 1 76 ? -16.668 -6.109 10.753 1.00 88.81 76 ASN A CA 1
ATOM 593 C C . ASN A 1 76 ? -17.209 -4.761 11.268 1.00 88.81 76 ASN A C 1
ATOM 595 O O . ASN A 1 76 ? -17.895 -4.024 10.550 1.00 88.81 76 ASN A O 1
ATOM 599 N N . ILE A 1 77 ? -16.890 -4.397 12.510 1.00 86.31 77 ILE A N 1
ATOM 600 C CA . ILE A 1 77 ? -17.349 -3.157 13.149 1.00 86.31 77 ILE A CA 1
ATOM 601 C C . ILE A 1 77 ? -16.761 -1.943 12.437 1.00 86.31 77 ILE A C 1
ATOM 603 O O . ILE A 1 77 ? -15.553 -1.779 12.265 1.00 86.31 77 ILE A O 1
ATOM 607 N N . ASN A 1 78 ? -17.639 -0.995 12.122 1.00 86.31 78 ASN A N 1
ATOM 608 C CA . ASN A 1 78 ? -17.242 0.325 11.666 1.00 86.31 78 ASN A CA 1
ATOM 609 C C . ASN A 1 78 ? -17.423 1.344 12.795 1.00 86.31 78 ASN A C 1
ATOM 611 O O . ASN A 1 78 ? -18.472 1.978 12.912 1.00 86.31 78 ASN A O 1
ATOM 615 N N . LEU A 1 79 ? -16.368 1.544 13.589 1.00 83.25 79 LEU A N 1
ATOM 616 C CA . LEU A 1 79 ? -16.348 2.477 14.726 1.00 83.25 79 LEU A CA 1
ATOM 617 C C . LEU A 1 79 ? -16.849 3.881 14.368 1.00 83.25 79 LEU A C 1
ATOM 619 O O . LEU A 1 79 ? -17.552 4.521 15.150 1.00 83.25 79 LEU A O 1
ATOM 623 N N . ARG A 1 80 ? -16.513 4.369 13.170 1.00 82.75 80 ARG A N 1
ATOM 624 C CA . ARG A 1 80 ? -16.931 5.694 12.706 1.00 82.75 80 ARG A CA 1
ATOM 625 C C . ARG A 1 80 ? -18.428 5.751 12.432 1.00 82.75 80 ARG A C 1
ATOM 627 O O . ARG A 1 80 ? -19.059 6.750 12.772 1.00 82.75 80 ARG A O 1
ATOM 634 N N . LYS A 1 81 ? -18.990 4.711 11.816 1.00 83.88 81 LYS A N 1
ATOM 635 C CA . LYS A 1 81 ? -20.431 4.605 11.572 1.00 83.88 81 LYS A CA 1
ATOM 636 C C . LYS A 1 81 ? -21.182 4.487 12.901 1.00 83.88 81 LYS A C 1
ATOM 638 O O . LYS A 1 81 ? -22.015 5.346 13.180 1.00 83.88 81 LYS A O 1
ATOM 643 N N . THR A 1 82 ? -20.791 3.542 13.757 1.00 82.19 82 THR A N 1
ATOM 644 C CA . THR A 1 82 ? -21.426 3.314 15.064 1.00 82.19 82 THR A CA 1
ATOM 645 C C . THR A 1 82 ? -21.374 4.563 15.946 1.00 82.19 82 THR A C 1
ATOM 647 O O . THR A 1 82 ? -22.396 4.975 16.489 1.00 82.19 82 THR A O 1
ATOM 650 N N . SER A 1 83 ? -20.227 5.243 16.028 1.00 81.31 83 SER A N 1
ATOM 651 C CA . SER A 1 83 ? -20.089 6.480 16.813 1.00 81.31 83 SER A CA 1
ATOM 652 C C . SER A 1 83 ? -20.972 7.623 16.290 1.00 81.31 83 SER A C 1
ATOM 654 O O . SER A 1 83 ? -21.526 8.393 17.075 1.00 81.31 83 SER A O 1
ATOM 656 N N . ARG A 1 84 ? -21.149 7.743 14.965 1.00 80.00 84 ARG A N 1
ATOM 657 C CA . ARG A 1 84 ? -22.041 8.757 14.374 1.00 80.00 84 ARG A CA 1
ATOM 658 C C . ARG A 1 84 ? -23.514 8.463 14.643 1.00 80.00 84 ARG A C 1
ATOM 660 O O . ARG A 1 84 ? -24.262 9.411 14.852 1.00 80.00 84 ARG A O 1
ATOM 667 N N . GLU A 1 85 ? -23.911 7.195 14.661 1.00 81.69 85 GLU A N 1
ATOM 668 C CA . GLU A 1 85 ? -25.273 6.773 15.015 1.00 81.69 85 GLU A CA 1
ATOM 669 C C . GLU A 1 85 ? -25.575 7.037 16.501 1.00 81.69 85 GLU A C 1
ATOM 671 O O . GLU A 1 85 ? -26.654 7.514 16.836 1.00 81.69 85 GLU A O 1
ATOM 676 N N . HIS A 1 86 ? -24.592 6.842 17.387 1.00 76.75 86 HIS A N 1
ATOM 677 C CA . HIS A 1 86 ? -24.743 7.041 18.837 1.00 76.75 86 HIS A CA 1
ATOM 678 C C . HIS A 1 86 ? -24.392 8.467 19.312 1.00 76.75 86 HIS A C 1
ATOM 680 O O . HIS A 1 86 ? -24.366 8.748 20.511 1.00 76.75 86 HIS A O 1
ATOM 686 N N . ARG A 1 87 ? -24.151 9.402 18.386 1.00 74.75 87 ARG A N 1
ATOM 687 C CA . ARG A 1 87 ? -23.763 10.805 18.637 1.00 74.75 87 ARG A CA 1
ATOM 688 C C . ARG A 1 87 ? -24.737 11.586 19.527 1.00 74.75 87 ARG A C 1
ATOM 690 O O . ARG A 1 87 ? -24.324 12.537 20.195 1.00 74.75 87 ARG A O 1
ATOM 697 N N . GLY A 1 88 ? -26.010 11.188 19.570 1.00 75.75 88 GLY A N 1
ATOM 698 C CA . GLY A 1 88 ? -27.057 11.911 20.294 1.00 75.75 88 GLY A CA 1
ATOM 699 C C . GLY A 1 88 ? -27.176 13.357 19.798 1.00 75.75 88 GLY A C 1
ATOM 700 O O . GLY A 1 88 ? -27.157 13.605 18.595 1.00 75.75 88 GLY A O 1
ATOM 701 N N . SER A 1 89 ? -27.240 14.324 20.718 1.00 74.94 89 SER A N 1
ATOM 702 C CA . SER A 1 89 ? -27.318 15.761 20.401 1.00 74.94 89 SER A CA 1
ATOM 703 C C . SER A 1 89 ? -25.986 16.400 19.986 1.00 74.94 89 SER A C 1
ATOM 705 O O . SER A 1 89 ? -25.956 17.570 19.603 1.00 74.94 89 SER A O 1
ATOM 707 N N . ASN A 1 90 ? -24.865 15.678 20.075 1.00 70.00 90 ASN A N 1
ATOM 708 C CA . ASN A 1 90 ? -23.549 16.294 19.964 1.00 70.00 90 ASN A CA 1
ATOM 709 C C . ASN A 1 90 ? -23.196 16.590 18.504 1.00 70.00 90 ASN A C 1
ATOM 711 O O . ASN A 1 90 ? -22.717 15.717 17.788 1.00 70.00 90 ASN A O 1
ATOM 715 N N . MET A 1 91 ? -23.431 17.823 18.041 1.00 69.44 91 MET A N 1
ATOM 716 C CA . MET A 1 91 ? -23.337 18.130 16.617 1.00 69.44 91 MET A CA 1
ATOM 717 C C . MET A 1 91 ? -21.922 18.405 16.055 1.00 69.44 91 MET A C 1
ATOM 719 O O . MET A 1 91 ? -21.775 18.716 14.869 1.00 69.44 91 MET A O 1
ATOM 723 N N . LEU A 1 92 ? -20.864 18.222 16.849 1.00 75.12 92 LEU A N 1
ATOM 724 C CA . LEU A 1 92 ? -19.487 18.546 16.450 1.00 75.12 92 LEU A CA 1
ATOM 725 C C . LEU A 1 92 ? -19.048 17.812 15.170 1.00 75.12 92 LEU A C 1
ATOM 727 O O . LEU A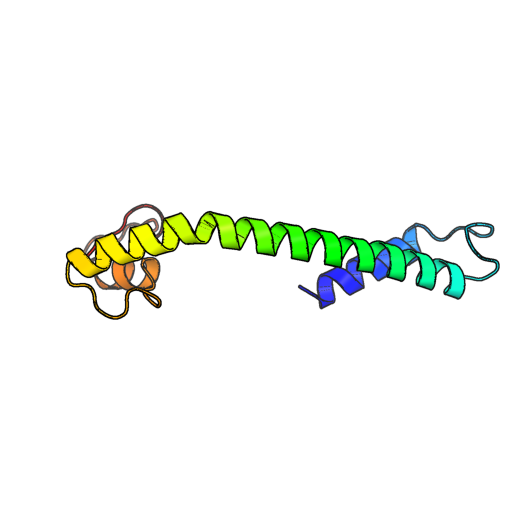 1 92 ? -19.187 16.594 15.059 1.00 75.12 92 LEU A O 1
ATOM 731 N N . SER A 1 93 ? -18.467 18.523 14.200 1.00 71.69 93 SER A N 1
ATOM 732 C CA . SER A 1 93 ? -18.019 17.923 12.924 1.00 71.69 93 SER A CA 1
ATOM 733 C C . SER A 1 93 ? -16.947 16.833 13.104 1.00 71.69 93 SER A C 1
ATOM 735 O O . SER A 1 93 ? -16.797 15.953 12.258 1.00 71.69 93 SER A O 1
ATOM 737 N N . ASN A 1 94 ? -16.253 16.854 14.244 1.00 75.94 94 ASN A N 1
ATOM 738 C CA . ASN A 1 94 ? -15.177 15.934 14.609 1.00 75.94 94 ASN A CA 1
ATOM 739 C C . ASN A 1 94 ? -15.659 14.610 15.240 1.00 75.94 94 ASN A C 1
ATOM 741 O O . ASN A 1 94 ? -14.843 13.721 15.518 1.00 75.94 94 ASN A O 1
ATOM 745 N N . TYR A 1 95 ? -16.967 14.461 15.474 1.00 71.31 95 TYR A N 1
ATOM 746 C CA . TYR A 1 95 ? -17.549 13.257 16.067 1.00 71.31 95 TYR A CA 1
ATOM 747 C C . TYR A 1 95 ? -17.445 12.055 15.113 1.00 71.31 95 TYR A C 1
ATOM 749 O O . TYR A 1 95 ? -17.788 12.147 13.931 1.00 71.31 95 TYR A O 1
ATOM 757 N N . GLY A 1 96 ? -16.937 10.927 15.610 1.00 67.44 96 GLY A N 1
ATOM 758 C CA . GLY A 1 96 ? -16.596 9.745 14.810 1.00 67.44 96 GLY A CA 1
ATOM 759 C C . GLY A 1 96 ? -15.250 9.832 14.075 1.00 67.44 96 GLY A C 1
ATOM 760 O O . GLY A 1 96 ? -14.924 8.922 13.316 1.00 67.44 96 GLY A O 1
ATOM 761 N N . ARG A 1 97 ? -14.475 10.913 14.259 1.00 74.94 97 ARG A N 1
ATOM 762 C CA . ARG A 1 97 ? -13.082 11.020 13.783 1.00 74.94 97 ARG A CA 1
ATOM 763 C C . ARG A 1 97 ? -12.090 11.025 14.944 1.00 74.94 97 ARG A C 1
ATOM 765 O O . ARG A 1 97 ? -11.181 10.208 14.942 1.00 74.94 97 ARG A O 1
ATOM 772 N N . TYR A 1 98 ? -12.281 11.923 15.911 1.00 80.00 98 TYR A N 1
ATOM 773 C CA . TYR A 1 98 ? -11.437 12.006 17.115 1.00 80.00 98 TYR A CA 1
ATOM 774 C C . TYR A 1 98 ? -12.167 11.541 18.372 1.00 80.00 98 TYR A C 1
ATOM 776 O O . TYR A 1 98 ? -11.561 10.965 19.266 1.00 80.00 98 TYR A O 1
ATOM 784 N N . TYR A 1 99 ? -13.479 11.768 18.418 1.00 77.00 99 TYR A N 1
ATOM 785 C CA . TYR A 1 99 ? -14.314 11.393 19.550 1.00 77.00 99 TYR A CA 1
ATOM 786 C C . TYR A 1 99 ? -15.203 10.220 19.160 1.00 77.00 99 TYR A C 1
ATOM 788 O O . TYR A 1 99 ? -15.968 10.302 18.192 1.00 77.00 99 TYR A O 1
ATOM 796 N N . PHE A 1 100 ? -15.079 9.129 19.908 1.00 74.62 100 PHE A N 1
ATOM 797 C CA . PHE A 1 100 ? -15.864 7.920 19.715 1.00 74.62 100 PHE A CA 1
ATOM 798 C C . PHE A 1 100 ? -16.807 7.734 20.887 1.00 74.62 100 PHE A C 1
ATOM 800 O O . PHE A 1 100 ? -16.391 7.809 22.042 1.00 74.62 100 PHE A O 1
ATOM 807 N N . ARG A 1 101 ? -18.079 7.499 20.573 1.00 73.75 101 ARG A N 1
ATOM 808 C CA . ARG A 1 101 ? -19.043 7.016 21.548 1.00 73.75 101 ARG A CA 1
ATOM 809 C C . ARG A 1 101 ? -19.300 5.551 21.281 1.00 73.75 101 ARG A C 1
ATOM 811 O O . ARG A 1 101 ? -19.727 5.173 20.191 1.00 73.75 101 ARG A O 1
ATOM 818 N N . TYR A 1 102 ? -18.954 4.764 22.282 1.00 72.94 102 TYR A N 1
ATOM 819 C CA . TYR A 1 102 ? -19.183 3.336 22.321 1.00 72.94 102 TYR A CA 1
ATOM 820 C C . TYR A 1 102 ? -20.636 3.069 22.723 1.00 72.94 102 TYR A C 1
ATOM 822 O O . TYR A 1 102 ? -21.300 3.954 23.274 1.00 72.94 102 TYR A O 1
ATOM 830 N N . ARG A 1 103 ? -21.121 1.882 22.361 1.00 64.12 103 ARG A N 1
ATOM 831 C CA . ARG A 1 103 ? -22.393 1.350 22.836 1.00 64.12 103 ARG A CA 1
ATOM 832 C C . ARG A 1 103 ? -22.371 1.175 24.348 1.00 64.12 103 ARG A C 1
ATOM 834 O O . ARG A 1 103 ? -21.289 0.807 24.858 1.00 64.12 103 ARG A O 1
#

Secondary structure (DSSP, 8-state):
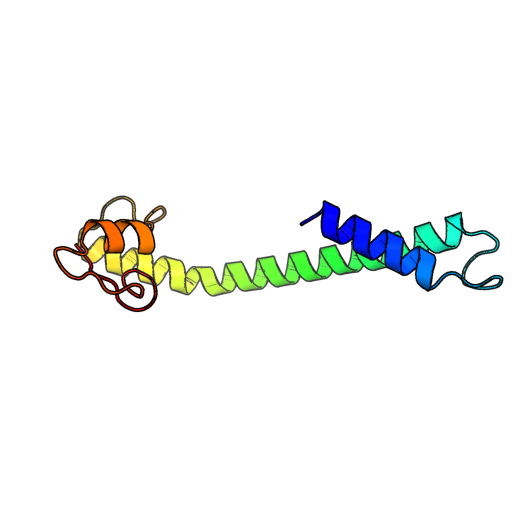-HHHHHHHHHHHHHHH--TTSSSSSHHHHHHHHHHHHHHHHHHHHHHHHHHHHHHHHHHHHHHHHHHHTT-S-TTS--HHHHHHHT-TT---TTBTTTB----

Organism: NCBI:txid252970